Protein AF-A0A831YIV0-F1 (afdb_monomer_lite)

pLDDT: mean 88.8, std 13.65, range [40.47, 98.38]

Structure (mmCIF, N/CA/C/O backbone):
data_AF-A0A831YIV0-F1
#
_entry.id   AF-A0A831YIV0-F1
#
loop_
_atom_site.group_PDB
_atom_site.id
_atom_site.type_symbol
_atom_site.label_atom_id
_atom_site.label_alt_id
_atom_site.label_comp_id
_atom_site.label_asym_id
_atom_site.label_entity_id
_atom_site.label_seq_id
_atom_site.pdbx_PDB_ins_code
_atom_site.Cartn_x
_atom_site.Cartn_y
_atom_site.Cartn_z
_atom_site.occupancy
_atom_site.B_iso_or_equiv
_atom_site.auth_seq_id
_atom_site.auth_comp_id
_atom_site.auth_asym_id
_atom_site.auth_atom_id
_atom_site.pdbx_PDB_model_num
ATOM 1 N N . MET A 1 1 ? -13.271 18.460 -7.502 1.00 43.53 1 MET A N 1
ATOM 2 C CA . MET A 1 1 ? -13.400 17.056 -7.952 1.00 43.53 1 MET A CA 1
ATOM 3 C C . MET A 1 1 ? -12.612 16.910 -9.242 1.00 43.53 1 MET A C 1
ATOM 5 O O . MET A 1 1 ? -13.000 17.569 -10.187 1.00 43.53 1 MET A O 1
ATOM 9 N N . SER A 1 2 ? -11.494 16.169 -9.230 1.00 40.47 2 SER A N 1
ATOM 10 C CA . SER A 1 2 ? -10.776 15.602 -10.399 1.00 40.47 2 SER A CA 1
ATOM 11 C C . SER A 1 2 ? -9.478 14.938 -9.908 1.00 40.47 2 SER A C 1
ATOM 13 O O . SER A 1 2 ? -8.386 15.408 -10.184 1.00 40.47 2 SER A O 1
ATOM 15 N N . ALA A 1 3 ? -9.586 13.885 -9.091 1.00 50.25 3 ALA A N 1
ATOM 16 C CA . ALA A 1 3 ? -8.424 13.115 -8.608 1.00 50.25 3 ALA A CA 1
ATOM 17 C C . ALA A 1 3 ? -8.295 11.737 -9.286 1.00 50.25 3 ALA A C 1
ATOM 19 O O . ALA A 1 3 ? -7.341 11.011 -9.038 1.00 50.25 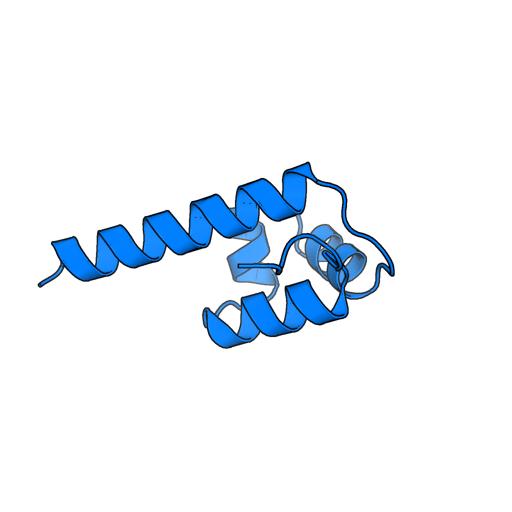3 ALA A O 1
ATOM 20 N N . MET A 1 4 ? -9.249 11.358 -10.145 1.00 52.59 4 MET A N 1
ATOM 21 C CA . MET A 1 4 ? -9.279 10.028 -10.767 1.00 52.59 4 MET A CA 1
ATOM 22 C C . MET A 1 4 ? -8.305 9.854 -11.939 1.00 52.59 4 MET A C 1
ATOM 24 O O . MET A 1 4 ? -8.115 8.720 -12.371 1.00 52.59 4 MET A O 1
ATOM 28 N N . ASN A 1 5 ? -7.695 10.929 -12.453 1.00 56.59 5 ASN A N 1
ATOM 29 C CA . ASN A 1 5 ? -6.879 10.836 -13.666 1.00 56.59 5 ASN A CA 1
ATOM 30 C C . ASN A 1 5 ? -5.461 10.295 -13.447 1.00 56.59 5 ASN A C 1
ATOM 32 O O . ASN A 1 5 ? -4.854 9.862 -14.418 1.00 56.59 5 ASN A O 1
ATOM 36 N N . GLU A 1 6 ? -4.950 10.226 -12.212 1.00 68.56 6 GLU A N 1
ATOM 37 C CA . GLU A 1 6 ? -3.578 9.753 -11.968 1.00 68.56 6 GLU A CA 1
ATOM 38 C C . GLU A 1 6 ? -3.470 8.867 -10.720 1.00 68.56 6 GLU A C 1
ATOM 40 O O . GLU A 1 6 ? -2.747 9.155 -9.769 1.00 68.56 6 GLU A O 1
ATOM 45 N N . LEU A 1 7 ? -4.187 7.739 -10.720 1.00 85.06 7 LEU A N 1
ATOM 46 C CA . LEU A 1 7 ? -3.890 6.641 -9.796 1.00 85.06 7 LEU A CA 1
ATOM 47 C C . LEU A 1 7 ? -2.568 5.989 -10.227 1.00 85.06 7 LEU A C 1
ATOM 49 O O . LEU A 1 7 ? -2.560 5.021 -10.987 1.00 85.06 7 LEU A O 1
ATOM 53 N N . ASN A 1 8 ? -1.451 6.549 -9.774 1.00 93.56 8 ASN A N 1
ATOM 54 C CA . ASN A 1 8 ? -0.099 6.052 -10.012 1.00 93.56 8 ASN A CA 1
ATOM 55 C C . ASN A 1 8 ? 0.652 5.841 -8.686 1.00 93.56 8 ASN A C 1
ATOM 57 O O . ASN A 1 8 ? 0.163 6.165 -7.599 1.00 93.56 8 ASN A O 1
ATOM 61 N N . GLY A 1 9 ? 1.836 5.245 -8.769 1.00 95.75 9 GLY A N 1
ATOM 62 C CA . GLY A 1 9 ? 2.670 4.929 -7.616 1.00 95.75 9 GLY A CA 1
ATOM 63 C C . GLY A 1 9 ? 3.042 6.140 -6.749 1.00 95.75 9 GLY A C 1
ATOM 64 O O . GLY A 1 9 ? 2.866 6.067 -5.527 1.00 95.75 9 GLY A O 1
ATOM 65 N N . PRO A 1 10 ? 3.480 7.273 -7.335 1.00 95.62 10 PRO A N 1
ATOM 66 C CA . PRO A 1 10 ? 3.715 8.511 -6.592 1.00 95.62 10 PRO A CA 1
ATOM 67 C C . PRO A 1 10 ? 2.489 8.998 -5.812 1.00 95.62 10 PRO A C 1
ATOM 69 O O . PRO A 1 10 ? 2.607 9.329 -4.628 1.00 95.62 10 PRO A O 1
ATOM 72 N N . TRP A 1 11 ? 1.307 8.980 -6.436 1.00 94.50 11 TRP A N 1
ATOM 73 C CA .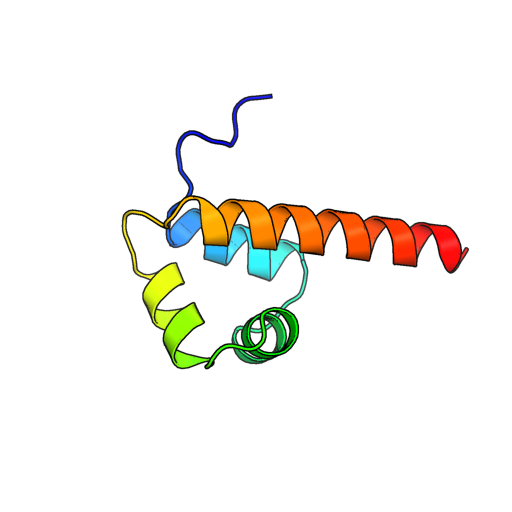 TRP A 1 11 ? 0.056 9.337 -5.770 1.00 94.50 11 TRP A CA 1
ATOM 74 C C . TRP A 1 11 ? -0.252 8.402 -4.590 1.00 94.50 11 TRP A C 1
ATOM 76 O O . TRP A 1 11 ? -0.557 8.886 -3.497 1.00 94.50 11 TRP A O 1
ATOM 86 N N . LEU A 1 12 ? -0.100 7.081 -4.760 1.00 96.06 12 LEU A N 1
ATOM 87 C CA . LEU A 1 12 ? -0.302 6.100 -3.684 1.00 96.06 12 LEU A CA 1
ATOM 88 C C . LEU A 1 12 ? 0.643 6.355 -2.508 1.00 96.06 12 LEU A C 1
ATOM 90 O O . LEU A 1 12 ? 0.212 6.359 -1.354 1.00 96.06 12 LEU A O 1
ATOM 94 N N . ARG A 1 13 ? 1.924 6.614 -2.787 1.00 96.94 13 ARG A N 1
ATOM 95 C CA . ARG A 1 13 ? 2.907 6.911 -1.740 1.00 96.94 13 ARG A CA 1
ATOM 96 C C . ARG A 1 13 ? 2.521 8.163 -0.954 1.00 96.94 13 ARG A C 1
ATOM 98 O O . ARG A 1 13 ? 2.583 8.152 0.276 1.00 96.94 13 ARG A O 1
ATOM 105 N N . ALA A 1 14 ? 2.104 9.224 -1.645 1.00 95.69 14 ALA A N 1
ATOM 106 C CA . ALA A 1 14 ? 1.644 10.454 -1.007 1.00 95.69 14 ALA A CA 1
ATOM 107 C C . ALA A 1 14 ? 0.376 10.222 -0.167 1.00 95.69 14 ALA A C 1
ATOM 109 O O . ALA A 1 14 ? 0.298 10.688 0.971 1.00 95.69 14 ALA A O 1
ATOM 110 N N . TRP A 1 15 ? -0.590 9.460 -0.694 1.00 94.88 15 TRP A N 1
ATOM 111 C CA . TRP A 1 15 ? -1.804 9.072 0.026 1.00 94.88 15 TRP A CA 1
ATOM 112 C C . TRP A 1 15 ? -1.478 8.298 1.309 1.00 94.88 15 TRP A C 1
ATOM 114 O O . TRP A 1 15 ? -2.010 8.625 2.371 1.00 94.88 15 TRP A O 1
ATOM 124 N N . ARG A 1 16 ? -0.553 7.333 1.236 1.00 96.38 16 ARG A N 1
ATOM 125 C CA . ARG A 1 16 ? -0.151 6.495 2.370 1.00 96.38 16 ARG A CA 1
ATOM 126 C C . ARG A 1 16 ? 0.493 7.325 3.483 1.00 96.38 16 ARG A C 1
ATOM 128 O O . ARG A 1 16 ? 0.144 7.161 4.648 1.00 96.38 16 ARG A O 1
ATOM 135 N N . ILE A 1 17 ? 1.407 8.229 3.123 1.00 96.44 17 ILE A N 1
ATOM 136 C CA . ILE A 1 17 ? 2.090 9.110 4.083 1.00 96.44 17 ILE A CA 1
ATOM 137 C C . ILE A 1 17 ? 1.092 10.070 4.741 1.00 96.44 17 ILE A C 1
ATOM 139 O O . ILE A 1 17 ? 1.094 10.197 5.962 1.00 96.44 17 ILE A O 1
ATOM 143 N N . ARG A 1 18 ? 0.201 10.698 3.961 1.00 94.62 18 ARG A N 1
ATOM 144 C CA . ARG A 1 18 ? -0.844 11.595 4.488 1.00 94.62 18 ARG A CA 1
ATOM 145 C C . ARG A 1 18 ? -1.772 10.893 5.482 1.00 94.62 18 ARG A C 1
ATOM 147 O O . ARG A 1 18 ? -2.204 11.514 6.447 1.00 94.62 18 ARG A O 1
ATOM 154 N N . ASN A 1 19 ? -2.057 9.614 5.253 1.00 92.94 19 ASN A N 1
ATOM 155 C CA . ASN A 1 19 ? -2.890 8.791 6.128 1.00 92.94 19 ASN A CA 1
ATOM 156 C C . ASN A 1 19 ? -2.093 8.065 7.233 1.00 92.94 19 ASN A C 1
ATOM 158 O O . ASN A 1 19 ? -2.645 7.221 7.927 1.00 92.94 19 ASN A O 1
ATOM 162 N N . ASN A 1 20 ? -0.819 8.421 7.440 1.00 94.75 20 ASN A N 1
ATOM 163 C CA . ASN A 1 20 ? 0.054 7.888 8.493 1.00 94.75 20 ASN A CA 1
ATOM 164 C C . ASN A 1 20 ? 0.247 6.359 8.466 1.00 94.75 20 ASN A C 1
ATOM 166 O O . ASN A 1 20 ? 0.453 5.720 9.496 1.00 94.75 20 ASN A O 1
ATOM 170 N N . TYR A 1 21 ? 0.217 5.768 7.274 1.00 96.44 21 TYR A N 1
ATOM 171 C CA . TYR A 1 21 ? 0.489 4.350 7.090 1.00 96.44 21 TYR A CA 1
ATOM 172 C C . TYR A 1 21 ? 1.967 4.109 6.743 1.00 96.44 21 TYR A C 1
ATOM 174 O O . TYR A 1 21 ? 2.548 4.729 5.845 1.00 96.44 21 TYR A O 1
ATOM 182 N N . SER A 1 22 ? 2.592 3.119 7.374 1.00 97.75 22 SER A N 1
ATOM 183 C CA . SER A 1 22 ? 3.759 2.440 6.796 1.00 97.75 22 SER A CA 1
ATOM 184 C C . SER A 1 22 ? 3.327 1.518 5.646 1.00 97.75 22 SER A C 1
ATOM 186 O O . SER A 1 22 ? 2.156 1.164 5.518 1.00 97.75 22 SER A O 1
ATOM 188 N N . GLN A 1 23 ? 4.268 1.090 4.795 1.00 98.38 23 GLN A N 1
ATOM 189 C CA . GLN A 1 23 ? 3.964 0.117 3.731 1.00 98.38 23 GLN A CA 1
ATOM 190 C C . GLN A 1 23 ? 3.423 -1.210 4.290 1.00 98.38 23 GLN A C 1
ATOM 192 O O . GLN A 1 23 ? 2.603 -1.846 3.642 1.00 98.38 23 GLN A O 1
ATOM 197 N N . ALA A 1 24 ? 3.889 -1.629 5.473 1.00 98.25 24 ALA A N 1
ATOM 198 C CA . ALA A 1 24 ? 3.442 -2.861 6.119 1.00 98.25 24 ALA A CA 1
ATOM 199 C C . ALA A 1 24 ? 2.024 -2.724 6.691 1.00 98.25 24 ALA A C 1
ATOM 201 O O . ALA A 1 24 ? 1.219 -3.628 6.512 1.00 98.25 24 ALA A O 1
ATOM 202 N N . GLN A 1 25 ? 1.702 -1.586 7.313 1.00 97.75 25 GLN A N 1
ATOM 203 C CA . GLN A 1 25 ? 0.348 -1.334 7.816 1.00 97.75 25 GLN A CA 1
ATOM 204 C C . GLN A 1 25 ? -0.663 -1.254 6.672 1.00 97.75 25 GLN A C 1
ATOM 206 O O . GLN A 1 25 ? -1.679 -1.926 6.732 1.00 97.75 25 GLN A O 1
ATOM 211 N N . LEU A 1 26 ? -0.354 -0.527 5.590 1.00 97.25 26 LEU A N 1
ATOM 212 C CA . LEU A 1 26 ? -1.250 -0.488 4.430 1.00 97.25 26 LEU A CA 1
ATOM 213 C C . LEU A 1 26 ? -1.458 -1.879 3.814 1.00 97.25 26 LEU A C 1
ATOM 215 O O . LEU A 1 26 ? -2.545 -2.199 3.351 1.00 97.25 26 LEU A O 1
ATOM 219 N N . ALA A 1 27 ? -0.411 -2.705 3.795 1.00 98.00 27 ALA A N 1
ATOM 220 C CA . ALA A 1 27 ? -0.523 -4.073 3.315 1.00 98.00 27 ALA A CA 1
ATOM 221 C C . ALA A 1 27 ? -1.455 -4.914 4.202 1.00 98.00 27 ALA A C 1
ATOM 223 O O . ALA A 1 27 ? -2.256 -5.669 3.665 1.00 98.00 27 ALA A O 1
ATOM 224 N N . ALA A 1 28 ? -1.388 -4.740 5.526 1.00 97.00 28 ALA A N 1
ATOM 225 C CA . ALA A 1 28 ? -2.280 -5.411 6.466 1.00 97.00 28 ALA A CA 1
ATOM 226 C C . ALA A 1 28 ? -3.747 -4.981 6.285 1.00 97.00 28 ALA A C 1
ATOM 228 O O . ALA A 1 28 ? -4.602 -5.848 6.169 1.00 97.00 28 ALA A O 1
ATOM 229 N N . GLU A 1 29 ? -4.023 -3.677 6.169 1.00 95.12 29 GLU A N 1
ATOM 230 C CA . GLU A 1 29 ? -5.384 -3.144 5.943 1.00 95.12 29 GLU A CA 1
ATOM 231 C C . GLU A 1 29 ? -6.022 -3.652 4.644 1.00 95.12 29 GLU A C 1
ATOM 233 O O . GLU A 1 29 ? -7.233 -3.817 4.547 1.00 95.12 29 GLU A O 1
ATOM 238 N N . LEU A 1 30 ? -5.201 -3.873 3.617 1.00 95.38 30 LEU A N 1
ATOM 239 C CA . LEU A 1 30 ? -5.652 -4.346 2.309 1.00 95.38 30 LEU A CA 1
ATOM 240 C C . LEU A 1 30 ? -5.525 -5.866 2.143 1.00 95.38 30 LEU A C 1
ATOM 242 O O . LEU A 1 30 ? -5.752 -6.359 1.040 1.00 95.38 30 LEU A O 1
ATOM 246 N N . GLU A 1 31 ? -5.118 -6.588 3.190 1.00 96.81 31 GLU A N 1
ATOM 247 C CA . GLU A 1 31 ? -4.886 -8.039 3.180 1.00 96.81 31 GLU A CA 1
ATOM 248 C C . GLU A 1 31 ? -3.971 -8.513 2.032 1.00 96.81 31 GLU A C 1
ATOM 250 O O . GLU A 1 31 ? -4.174 -9.547 1.392 1.00 96.81 31 GLU A O 1
ATOM 255 N N . VAL A 1 32 ? -2.916 -7.745 1.759 1.00 97.00 32 VAL A N 1
ATOM 256 C CA . VAL A 1 32 ? -1.894 -8.066 0.754 1.00 97.00 32 VAL A CA 1
ATOM 257 C C . VAL A 1 32 ? -0.502 -8.133 1.371 1.00 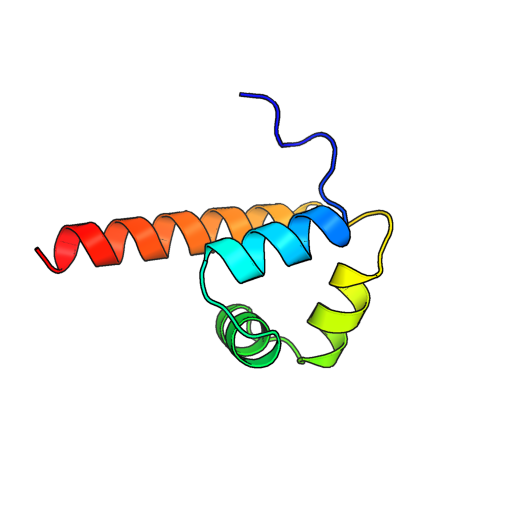97.00 32 VAL A C 1
ATOM 259 O O . VAL A 1 32 ? -0.268 -7.809 2.531 1.00 97.00 32 VAL A O 1
ATOM 262 N N . THR A 1 33 ? 0.483 -8.532 0.569 1.00 98.38 33 THR A N 1
ATOM 263 C CA . THR A 1 33 ? 1.884 -8.496 0.999 1.00 98.38 33 THR A CA 1
ATOM 264 C C . THR A 1 33 ? 2.459 -7.080 0.941 1.00 98.38 33 THR A C 1
ATOM 266 O O . THR A 1 33 ? 2.104 -6.267 0.081 1.00 98.38 33 THR A O 1
ATOM 269 N N . ARG A 1 34 ? 3.449 -6.796 1.796 1.00 98.12 34 ARG A N 1
ATOM 270 C CA . ARG A 1 34 ? 4.229 -5.548 1.732 1.00 98.12 34 ARG A CA 1
ATOM 271 C C . ARG A 1 34 ? 4.873 -5.343 0.352 1.00 98.12 34 ARG A C 1
ATOM 273 O O . ARG A 1 34 ? 4.972 -4.214 -0.127 1.00 98.12 34 ARG A O 1
ATOM 280 N N . GLN A 1 35 ? 5.304 -6.423 -0.298 1.00 98.38 35 GLN A N 1
ATOM 281 C CA . GLN A 1 35 ? 5.896 -6.409 -1.635 1.00 98.38 35 GLN A CA 1
ATOM 282 C C . GLN A 1 35 ? 4.906 -5.897 -2.690 1.00 98.38 35 GLN A C 1
ATOM 284 O O . GLN A 1 35 ? 5.320 -5.153 -3.581 1.00 98.38 35 GLN A O 1
ATOM 289 N N . SER A 1 36 ? 3.613 -6.221 -2.565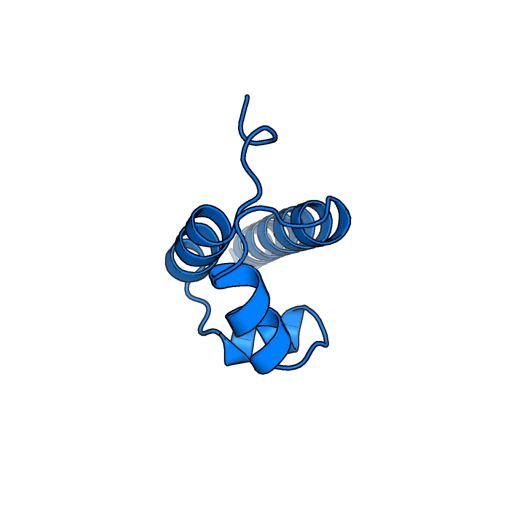 1.00 97.69 36 SER A N 1
ATOM 290 C CA . SER A 1 36 ? 2.560 -5.671 -3.430 1.00 97.69 36 SER A CA 1
ATOM 291 C C . SER A 1 36 ? 2.518 -4.146 -3.346 1.00 97.69 36 SER A C 1
ATOM 293 O O . SER A 1 36 ? 2.586 -3.479 -4.376 1.00 97.69 36 SER A O 1
ATOM 295 N N . VAL A 1 37 ? 2.522 -3.587 -2.132 1.00 97.81 37 VAL A N 1
ATOM 296 C CA . VAL A 1 37 ? 2.513 -2.130 -1.914 1.00 97.81 37 VAL A CA 1
ATOM 297 C C . VAL A 1 37 ? 3.766 -1.469 -2.495 1.00 97.81 37 VAL A C 1
ATOM 299 O O . VAL A 1 37 ? 3.661 -0.463 -3.193 1.00 97.81 37 VAL A O 1
ATOM 302 N N . ILE A 1 38 ? 4.952 -2.055 -2.286 1.00 98.12 38 ILE A N 1
ATOM 303 C CA . ILE A 1 38 ? 6.206 -1.553 -2.881 1.00 98.12 38 ILE A CA 1
ATOM 304 C C . ILE A 1 38 ? 6.120 -1.526 -4.410 1.00 98.12 38 ILE A C 1
ATOM 306 O O . ILE A 1 38 ? 6.570 -0.566 -5.036 1.00 98.12 38 ILE A O 1
ATOM 310 N N . LYS A 1 39 ? 5.571 -2.582 -5.020 1.00 97.62 39 LYS A N 1
ATOM 311 C CA . LYS A 1 39 ? 5.415 -2.670 -6.476 1.00 97.62 39 LYS A CA 1
ATOM 312 C C . LYS A 1 39 ? 4.451 -1.600 -6.987 1.00 97.62 39 LYS A C 1
ATOM 314 O O . LYS A 1 39 ? 4.754 -0.932 -7.973 1.00 97.62 39 LYS A O 1
ATOM 319 N N . TRP A 1 40 ? 3.325 -1.407 -6.307 1.00 97.06 40 TRP A N 1
ATOM 320 C CA . TRP A 1 40 ? 2.339 -0.385 -6.653 1.00 97.06 40 TRP A CA 1
ATOM 321 C C . TRP A 1 40 ? 2.919 1.028 -6.568 1.00 97.06 40 TRP A C 1
ATOM 323 O O . TRP A 1 40 ? 2.775 1.789 -7.517 1.00 97.06 40 TRP A O 1
ATOM 333 N N . GLU A 1 41 ? 3.656 1.363 -5.505 1.00 97.31 41 GLU A N 1
ATOM 334 C CA . GLU A 1 41 ? 4.289 2.686 -5.349 1.00 97.31 41 GLU A CA 1
ATOM 335 C C . GLU A 1 41 ? 5.333 3.010 -6.430 1.00 97.31 41 GLU A C 1
ATOM 337 O O . GLU A 1 41 ? 5.664 4.176 -6.636 1.00 97.31 41 GLU A O 1
ATOM 342 N N . LYS A 1 42 ? 5.843 1.991 -7.128 1.00 96.62 42 LYS A N 1
ATOM 343 C CA . LYS A 1 42 ? 6.774 2.130 -8.257 1.00 96.62 42 LYS A CA 1
ATOM 344 C C . LYS A 1 42 ? 6.095 2.056 -9.626 1.00 96.62 42 LYS A C 1
ATOM 346 O O . LYS A 1 42 ? 6.781 2.147 -10.635 1.00 96.62 42 LYS A O 1
ATOM 351 N N . SER A 1 43 ? 4.788 1.811 -9.676 1.00 94.38 43 SER A N 1
ATOM 352 C CA . SER A 1 43 ? 4.068 1.613 -10.933 1.00 94.38 43 SER A CA 1
ATOM 353 C C . SER A 1 43 ? 3.614 2.949 -11.515 1.00 94.38 43 SER A C 1
ATOM 355 O O . SER A 1 43 ? 3.018 3.759 -10.809 1.00 94.38 43 SER A O 1
ATOM 357 N N . ASP A 1 44 ? 3.793 3.143 -12.820 1.00 93.62 44 ASP A N 1
ATOM 358 C CA . ASP A 1 44 ? 3.307 4.345 -13.519 1.00 93.62 44 ASP A CA 1
ATOM 359 C C . ASP A 1 44 ? 1.775 4.409 -13.579 1.00 93.62 44 ASP A C 1
ATOM 361 O O . ASP A 1 44 ? 1.183 5.470 -13.765 1.00 93.62 44 ASP A O 1
ATOM 365 N N . ARG A 1 45 ? 1.113 3.262 -13.386 1.00 93.31 45 ARG A N 1
ATOM 366 C CA . ARG A 1 45 ? -0.341 3.147 -13.348 1.00 93.31 45 ARG A CA 1
ATOM 367 C C . ARG A 1 45 ? -0.785 2.073 -12.366 1.00 93.31 45 ARG A C 1
ATOM 369 O O . ARG A 1 45 ? -0.296 0.945 -12.391 1.00 93.31 45 ARG A O 1
ATOM 376 N N . LEU A 1 46 ? -1.764 2.415 -11.541 1.00 92.12 46 LEU A N 1
ATOM 377 C CA . LEU A 1 46 ? -2.476 1.489 -10.671 1.00 92.12 46 LEU A CA 1
ATOM 378 C C . LEU A 1 46 ? -3.772 1.044 -11.336 1.00 92.12 46 LEU A C 1
ATOM 380 O O . LEU A 1 46 ? -4.393 1.776 -12.113 1.00 92.12 46 LEU A O 1
ATOM 384 N N . ASN A 1 47 ? -4.199 -0.178 -11.021 1.00 90.81 47 ASN A N 1
ATOM 385 C CA . ASN A 1 47 ? -5.514 -0.621 -11.449 1.00 90.81 47 ASN A CA 1
ATOM 386 C C . ASN A 1 47 ? -6.603 0.186 -10.710 1.00 90.81 47 ASN A C 1
ATOM 388 O O . ASN A 1 47 ? -6.396 0.724 -9.618 1.00 90.81 47 ASN A O 1
ATOM 392 N N . ARG A 1 48 ? -7.795 0.248 -11.306 1.00 89.44 48 ARG A N 1
ATOM 393 C CA . ARG A 1 48 ? -8.929 0.973 -10.720 1.00 89.44 48 ARG A CA 1
ATOM 394 C C . ARG A 1 48 ? -9.359 0.398 -9.366 1.00 89.44 48 ARG A C 1
ATOM 396 O O . ARG A 1 48 ? -9.800 1.156 -8.511 1.00 89.44 48 ARG A O 1
ATOM 403 N N . MET A 1 49 ? -9.221 -0.914 -9.170 1.00 92.38 49 MET A N 1
ATOM 404 C CA . MET A 1 49 ? -9.639 -1.593 -7.941 1.00 92.38 49 MET A CA 1
ATOM 405 C C . MET A 1 49 ? -8.837 -1.127 -6.719 1.00 92.38 49 MET A C 1
ATOM 407 O O . MET A 1 49 ? -9.422 -0.842 -5.682 1.00 92.38 49 MET A O 1
ATOM 411 N N . ILE A 1 50 ? -7.521 -0.955 -6.864 1.00 92.62 50 ILE A N 1
ATOM 412 C CA . ILE A 1 50 ? -6.629 -0.413 -5.832 1.00 92.62 50 ILE A CA 1
ATOM 413 C C . ILE A 1 50 ? -7.079 1.001 -5.465 1.00 92.62 50 ILE A C 1
ATOM 415 O O . ILE A 1 50 ? -7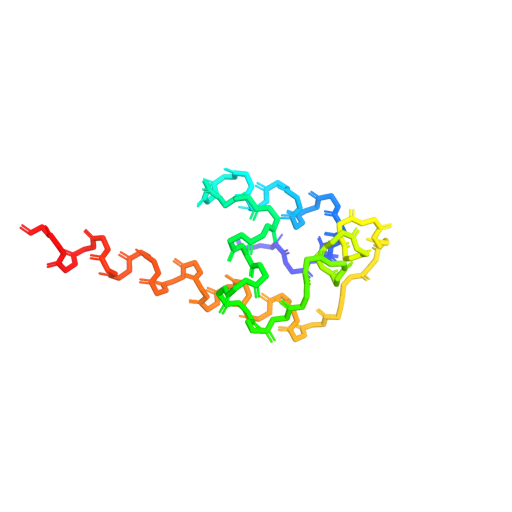.229 1.311 -4.289 1.00 92.62 50 ILE A O 1
ATOM 419 N N . GLY A 1 51 ? -7.367 1.844 -6.461 1.00 91.81 51 GLY A N 1
ATOM 420 C CA . GLY A 1 51 ? -7.889 3.188 -6.209 1.00 91.81 51 GLY A CA 1
ATOM 421 C C . GLY A 1 51 ? -9.191 3.187 -5.408 1.00 91.81 51 GLY A C 1
ATOM 422 O O . GLY A 1 51 ? -9.327 3.955 -4.460 1.00 91.81 51 GLY A O 1
ATOM 423 N N . LEU A 1 52 ? -10.133 2.304 -5.753 1.00 92.62 52 LEU A N 1
ATOM 424 C CA . LEU A 1 52 ? -11.400 2.171 -5.028 1.00 92.62 52 LEU A CA 1
ATOM 425 C C . LEU A 1 52 ? -11.195 1.682 -3.588 1.00 92.62 52 LEU A C 1
ATOM 427 O O . LEU A 1 52 ? -11.810 2.237 -2.681 1.00 92.62 52 LEU A O 1
ATOM 431 N N . ALA A 1 53 ? -10.308 0.708 -3.372 1.00 94.50 53 ALA A N 1
ATOM 432 C CA . ALA A 1 53 ? -9.989 0.199 -2.039 1.00 94.50 53 ALA A CA 1
ATOM 433 C C . ALA A 1 53 ? -9.394 1.291 -1.132 1.00 94.50 53 ALA A C 1
ATOM 435 O O . ALA A 1 53 ? -9.824 1.452 0.005 1.00 94.50 53 ALA A O 1
ATOM 436 N N . LEU A 1 54 ? -8.472 2.107 -1.653 1.00 93.88 54 LEU A N 1
ATOM 437 C CA . LEU A 1 54 ? -7.859 3.209 -0.897 1.00 93.88 54 LEU A CA 1
ATOM 438 C C . LEU A 1 54 ? -8.879 4.295 -0.532 1.00 93.88 54 LEU A C 1
ATOM 440 O O . LEU A 1 54 ? -8.865 4.809 0.583 1.00 93.88 54 LEU A O 1
ATOM 444 N N . ILE A 1 55 ? -9.799 4.617 -1.447 1.00 91.31 55 ILE A N 1
ATOM 445 C CA . ILE A 1 55 ? -10.893 5.562 -1.175 1.00 91.31 55 ILE A CA 1
ATOM 446 C C . ILE A 1 55 ? -11.832 5.012 -0.094 1.00 91.31 55 ILE A C 1
ATOM 448 O O . ILE A 1 55 ? -12.280 5.769 0.767 1.00 91.31 55 ILE A O 1
ATOM 452 N N . ALA A 1 56 ? -12.147 3.715 -0.136 1.00 92.50 56 ALA A N 1
ATOM 453 C CA . ALA A 1 56 ? -12.979 3.080 0.880 1.00 92.50 56 ALA A CA 1
ATOM 454 C C . ALA A 1 56 ? -12.306 3.130 2.262 1.00 92.50 56 ALA A C 1
ATOM 456 O O . ALA A 1 56 ? -12.942 3.550 3.227 1.00 92.50 56 ALA A O 1
ATOM 457 N N . LEU A 1 57 ? -11.010 2.813 2.331 1.00 92.88 57 LEU A N 1
ATOM 458 C CA . LEU A 1 57 ? -10.227 2.833 3.569 1.00 92.88 57 LEU A CA 1
ATOM 459 C C . LEU A 1 57 ? -10.109 4.245 4.176 1.00 92.88 57 LEU A C 1
ATOM 461 O O . LEU A 1 57 ? -10.244 4.420 5.387 1.00 92.88 57 LEU A O 1
ATOM 465 N N . GLU A 1 58 ? -9.914 5.275 3.343 1.00 90.62 58 GLU A N 1
ATOM 466 C CA . GLU A 1 58 ? -9.879 6.675 3.797 1.00 90.62 58 GLU A CA 1
ATOM 467 C C . GLU A 1 58 ? -11.219 7.105 4.408 1.00 90.62 58 GLU A C 1
ATOM 469 O O . GLU A 1 58 ? -11.245 7.746 5.460 1.00 90.62 58 GLU A O 1
ATOM 474 N N . ARG A 1 59 ? -12.336 6.713 3.781 1.00 90.56 59 ARG A N 1
ATOM 475 C CA . ARG A 1 59 ? -13.685 7.005 4.287 1.00 90.56 59 ARG A CA 1
ATOM 476 C C . ARG A 1 59 ? -13.967 6.298 5.604 1.00 90.56 59 ARG A C 1
ATOM 478 O O . ARG A 1 59 ? -14.480 6.941 6.515 1.00 90.56 59 ARG A O 1
ATOM 485 N N . ASP A 1 60 ? -13.622 5.019 5.717 1.00 88.38 60 ASP A N 1
ATOM 486 C CA . ASP A 1 60 ? -13.818 4.269 6.960 1.00 88.38 60 ASP A CA 1
ATOM 487 C C . ASP A 1 60 ? -13.018 4.896 8.111 1.00 88.38 60 ASP A C 1
ATOM 489 O O . ASP A 1 60 ? -13.576 5.244 9.150 1.00 88.38 60 ASP A O 1
ATOM 493 N N . THR A 1 61 ? -11.745 5.219 7.869 1.00 84.50 61 THR A N 1
ATOM 494 C CA . THR A 1 61 ? -10.894 5.915 8.849 1.00 84.50 61 THR A CA 1
ATOM 495 C C . THR A 1 61 ? -11.500 7.248 9.306 1.00 84.50 61 THR A C 1
ATOM 497 O O . THR A 1 61 ? -11.410 7.617 10.480 1.00 84.50 61 THR A O 1
ATOM 500 N N . GLN A 1 62 ? -12.108 8.009 8.392 1.00 84.44 62 GLN A N 1
ATOM 501 C CA . GLN A 1 62 ? -12.796 9.257 8.732 1.00 84.44 62 GLN A CA 1
ATOM 502 C C . GLN A 1 62 ? -14.042 9.014 9.590 1.00 84.44 62 GLN A C 1
ATOM 504 O O . GLN A 1 62 ? -14.258 9.757 10.548 1.00 84.44 62 GLN A O 1
ATOM 509 N N . LEU A 1 63 ? -14.826 7.978 9.287 1.00 76.06 63 LEU A N 1
ATOM 510 C CA . LEU A 1 63 ? -16.004 7.605 10.072 1.00 76.06 63 LEU A CA 1
ATOM 511 C C . LEU A 1 63 ? -15.620 7.169 11.490 1.00 76.06 63 LEU A C 1
ATOM 513 O O . LEU A 1 63 ? -16.215 7.661 12.448 1.00 76.06 63 LEU A O 1
ATOM 517 N N . GLN A 1 64 ? -14.576 6.350 11.643 1.00 81.44 64 GLN A N 1
ATOM 518 C CA . GLN A 1 64 ? -14.067 5.941 12.959 1.00 81.44 64 GLN A CA 1
ATOM 519 C C . GLN A 1 64 ? -13.640 7.150 13.807 1.00 81.44 64 GLN A C 1
ATOM 521 O O . GLN A 1 64 ? -13.959 7.239 14.991 1.00 81.44 64 GLN A O 1
ATOM 526 N N . LYS A 1 65 ? -12.977 8.142 13.196 1.00 80.81 65 LYS A N 1
ATOM 527 C CA . LYS A 1 65 ? -12.580 9.386 13.883 1.00 80.81 65 LYS A CA 1
ATOM 528 C C . LYS A 1 65 ? -13.763 10.247 14.326 1.00 80.81 65 LYS A C 1
ATOM 530 O O . LYS A 1 65 ? -13.616 10.995 15.288 1.00 80.81 65 LYS A O 1
ATOM 535 N N . ILE A 1 66 ? -14.886 10.199 13.610 1.00 81.25 66 ILE A N 1
ATOM 536 C CA . ILE A 1 66 ? -16.118 10.899 13.998 1.00 81.25 66 ILE A CA 1
ATOM 537 C C . ILE A 1 66 ? -16.788 10.163 15.157 1.00 81.25 66 ILE A C 1
ATOM 539 O O . ILE A 1 66 ? -17.183 10.808 16.117 1.00 81.25 66 ILE A O 1
ATOM 543 N N . ALA A 1 67 ? -16.879 8.834 15.083 1.00 72.38 67 ALA A N 1
ATOM 544 C CA . ALA A 1 67 ? -17.524 8.011 16.105 1.00 72.38 67 ALA A CA 1
ATOM 545 C C . ALA A 1 67 ? -16.767 7.981 17.447 1.00 72.38 67 ALA A C 1
ATOM 547 O O . ALA A 1 67 ? -17.374 7.743 18.484 1.00 72.38 67 ALA A O 1
ATOM 548 N N . ALA A 1 68 ? -15.452 8.213 17.437 1.00 71.56 68 ALA A N 1
ATOM 549 C CA . ALA A 1 68 ? -14.615 8.263 18.638 1.00 71.56 68 ALA A CA 1
ATOM 550 C C . ALA A 1 68 ? -14.632 9.623 19.376 1.00 71.56 68 ALA A C 1
ATOM 552 O O . ALA A 1 68 ? -13.853 9.808 20.313 1.00 71.56 68 ALA A O 1
ATOM 553 N N . ARG A 1 69 ? -15.453 10.584 18.932 1.00 59.91 69 ARG A 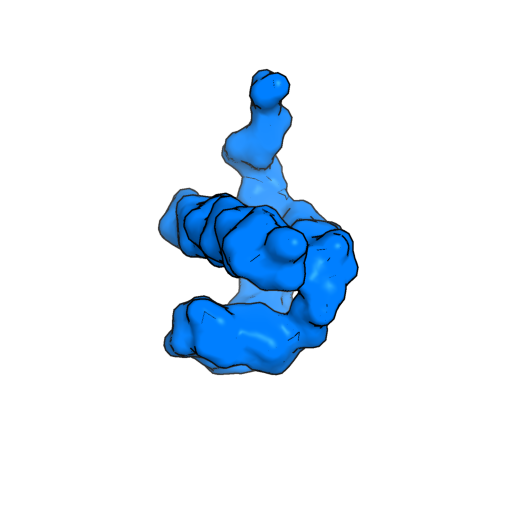N 1
ATOM 554 C CA . ARG A 1 69 ? -15.654 11.902 19.558 1.00 59.91 69 ARG A CA 1
ATOM 555 C C . ARG A 1 69 ? -16.995 11.952 20.270 1.00 59.91 69 ARG A C 1
ATOM 557 O O . ARG A 1 69 ? -17.033 12.612 21.329 1.00 59.91 69 ARG A O 1
#

Sequence (69 aa):
MSAMNELNGPWLRAWRIRNNYSQAQLAAELEVTRQSVIKWEKSDRLNRMIGLALIALERDTQLQKIAAR

Foldseek 3Di:
DDPPPFQALCVLVVLCVVVVHDLCRVCVLVVHDSVVNVVRNVGRHDDVVVVVSSVVVVVVVVVVVVVVD

Radius of gyration: 12.17 Å; chains: 1; bounding box: 24×26×33 Å

Secondary structure (DSSP, 8-state):
---GGG--HHHHHHHHHHTT--HHHHHHHTTS-HHHHHHHHT-S---HHHHHHHHHHHHHHHHHHHHT-